Protein AF-A0A7X4BXD6-F1 (afdb_monomer)

Secondary structure (DSSP, 8-state):
-------------S-TTTHHHHHHHHHHHH----STT-PPBHHHHHHHHHHHHHTT-HHHHHHHHHT-B-SS--HHHHHHHHHHHHHHHHHHHTTS-EEEEE-STT-EEEEEE-SSSEEEEEEEESSS--TT-EEEGGG-TT-EE-PPPP-

Radius of gyration: 23.66 Å; Cα contacts (8 Å, |Δi|>4): 202; chains: 1; bounding box: 45×78×63 Å

Solvent-accessible surface area (backbone atoms only — not comparable to full-atom values): 8896 Å² total; per-residue (Å²): 137,83,88,84,82,87,75,88,80,76,80,84,65,85,62,87,66,47,58,71,50,52,50,52,51,47,33,70,74,68,68,59,89,81,68,81,84,71,54,35,50,51,68,58,17,52,53,49,22,52,54,31,44,77,72,68,36,49,68,61,19,50,50,40,45,36,50,24,48,56,89,84,50,53,72,68,54,28,51,51,49,44,53,54,51,50,51,49,49,43,72,75,42,40,93,49,75,34,31,41,38,66,73,64,89,41,18,37,35,35,27,34,72,78,54,99,53,35,28,30,26,70,41,41,25,66,54,96,62,53,61,75,44,73,45,54,54,89,77,47,78,80,61,37,79,55,76,55,74,89,128

pLDDT: mean 79.45, std 19.28, range [36.06, 96.88]

N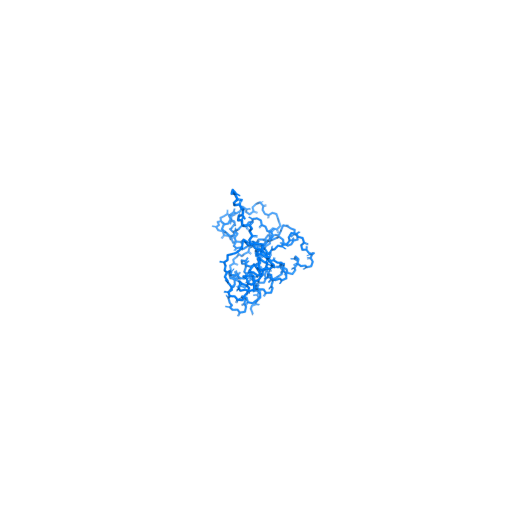earest PDB structures (foldseek):
  2dba-assembly1_A  TM=5.725E-01  e=6.182E-01  Homo sapiens
  2vkj-assembly1_A  TM=6.487E-01  e=4.082E+00  Thermotoga maritima
  5no5-assembly1_B  TM=4.281E-01  e=1.412E+00  Micromonospora

Sequence (151 aa):
MTTAMA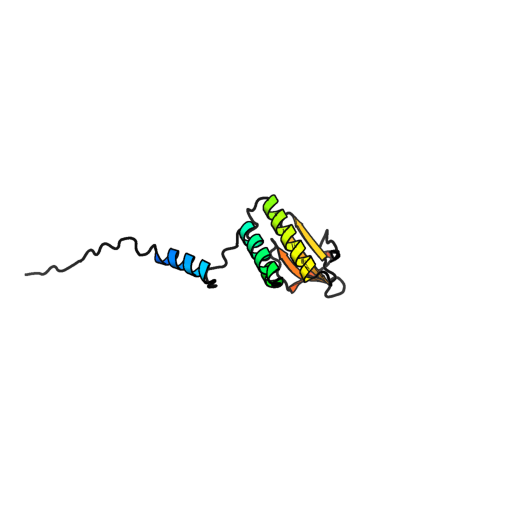TELIDEGPTAALEPLVDRVIAAIFGGRNAGTERLSVGNAVHEARRLRRYGKLDDALLTLADADAGYAALEQKRWLYNEWLDLVRRRYGRRQIHVYTQGDGRAAALEQVGRGDLEVVAAIGMKWRPGKVVSRRSLRGLRGLRARPV

Structure (mmCIF, N/CA/C/O backbone):
data_AF-A0A7X4BXD6-F1
#
_entry.id   AF-A0A7X4BXD6-F1
#
loop_
_atom_site.group_PDB
_atom_site.id
_atom_site.type_symbol
_atom_site.label_atom_id
_atom_site.label_alt_id
_atom_site.label_comp_id
_atom_site.label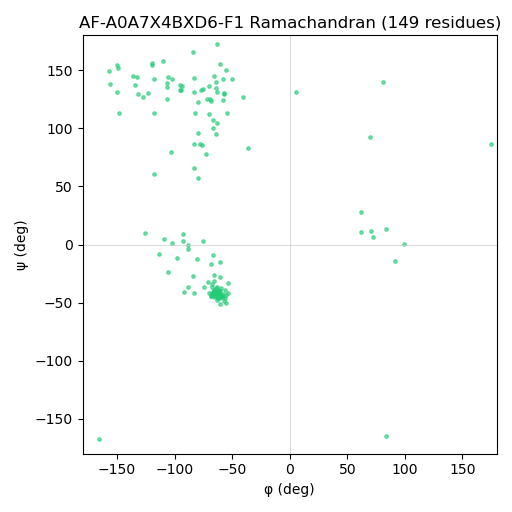_asym_id
_atom_site.label_entity_id
_atom_site.label_seq_id
_atom_site.pdbx_PDB_ins_code
_atom_site.Cartn_x
_atom_site.Cartn_y
_atom_site.Cartn_z
_atom_site.occupancy
_atom_site.B_iso_or_equiv
_atom_site.auth_seq_id
_atom_site.auth_comp_id
_atom_site.auth_asym_id
_atom_site.auth_atom_id
_atom_site.pdbx_PDB_model_num
ATOM 1 N N . MET A 1 1 ? 28.859 -63.068 -42.168 1.00 36.06 1 MET A N 1
ATOM 2 C CA . MET A 1 1 ? 29.235 -62.586 -40.826 1.00 36.06 1 MET A CA 1
ATOM 3 C C . MET A 1 1 ? 28.912 -61.102 -40.749 1.00 36.06 1 MET A C 1
ATOM 5 O O . MET A 1 1 ? 29.417 -60.352 -41.567 1.00 36.06 1 MET A O 1
ATOM 9 N N . THR A 1 2 ? 28.029 -60.769 -39.802 1.00 38.09 2 THR A N 1
ATOM 10 C CA . THR A 1 2 ? 27.920 -59.506 -39.042 1.00 38.09 2 THR A CA 1
ATOM 11 C C . THR A 1 2 ? 27.473 -58.209 -39.739 1.00 38.09 2 THR A C 1
ATOM 13 O O . THR A 1 2 ? 28.266 -57.434 -40.255 1.00 38.09 2 THR A O 1
ATOM 16 N N . THR A 1 3 ? 26.157 -57.989 -39.667 1.00 45.75 3 THR A N 1
ATOM 17 C CA . THR A 1 3 ? 25.426 -56.800 -39.182 1.00 45.75 3 THR A CA 1
ATOM 18 C C . THR A 1 3 ? 26.223 -55.545 -38.792 1.00 45.75 3 THR A C 1
ATOM 20 O O . THR A 1 3 ? 27.054 -55.603 -37.890 1.00 45.75 3 THR A O 1
ATOM 23 N N . ALA A 1 4 ? 25.786 -54.389 -39.306 1.00 43.38 4 ALA A N 1
ATOM 24 C CA . ALA A 1 4 ? 25.603 -53.173 -38.507 1.00 43.38 4 ALA A CA 1
ATOM 25 C C . ALA A 1 4 ? 24.433 -52.346 -39.078 1.00 43.38 4 ALA A C 1
ATOM 27 O O . ALA A 1 4 ? 24.479 -51.871 -40.211 1.00 43.38 4 ALA A O 1
ATOM 28 N N . MET A 1 5 ? 23.365 -52.250 -38.284 1.00 44.88 5 MET A N 1
ATOM 29 C CA . MET A 1 5 ? 22.261 -51.303 -38.431 1.00 44.88 5 MET A CA 1
ATOM 30 C C . MET A 1 5 ? 22.608 -49.957 -37.783 1.00 44.88 5 MET A C 1
ATOM 32 O O . MET A 1 5 ? 23.450 -49.912 -36.888 1.00 44.88 5 MET A O 1
ATOM 36 N N . ALA A 1 6 ? 21.785 -48.963 -38.137 1.00 39.41 6 ALA A N 1
ATOM 37 C CA . ALA A 1 6 ? 21.484 -47.734 -37.400 1.00 39.41 6 ALA A CA 1
ATOM 38 C C . ALA A 1 6 ? 22.547 -46.622 -37.552 1.00 39.41 6 ALA A C 1
ATOM 40 O O . ALA A 1 6 ? 23.738 -46.882 -37.640 1.00 39.41 6 ALA A O 1
ATOM 41 N N . THR A 1 7 ? 22.187 -45.348 -37.678 1.00 39.97 7 THR A N 1
ATOM 42 C CA . THR A 1 7 ? 21.031 -44.666 -37.091 1.00 39.97 7 THR A CA 1
ATOM 43 C C . THR A 1 7 ? 20.689 -43.448 -37.947 1.00 39.97 7 THR A C 1
ATOM 45 O O . THR A 1 7 ? 21.584 -42.725 -38.383 1.00 39.97 7 THR A O 1
ATOM 48 N N . GLU A 1 8 ? 19.397 -43.226 -38.172 1.00 42.47 8 GLU A N 1
ATOM 49 C CA . GLU A 1 8 ? 18.847 -41.968 -38.673 1.00 42.47 8 GLU A CA 1
ATOM 50 C C . GLU A 1 8 ? 19.294 -40.812 -37.765 1.00 42.47 8 GLU A C 1
ATOM 52 O O . GLU A 1 8 ? 18.893 -40.727 -36.606 1.00 42.47 8 GLU A O 1
ATOM 57 N N . LEU A 1 9 ? 20.123 -39.906 -38.281 1.00 42.50 9 LEU A N 1
ATOM 58 C CA . LEU A 1 9 ? 20.262 -38.569 -37.710 1.00 42.50 9 LEU A CA 1
ATOM 59 C C . LEU A 1 9 ? 19.127 -37.725 -38.285 1.00 42.50 9 LEU A C 1
ATOM 61 O O . LEU A 1 9 ? 19.273 -37.087 -39.325 1.00 42.50 9 LEU A O 1
ATOM 65 N N . ILE A 1 10 ? 17.971 -37.782 -37.625 1.00 48.91 10 ILE A N 1
ATOM 66 C CA . ILE A 1 10 ? 16.960 -36.743 -37.778 1.00 48.91 10 ILE A CA 1
ATOM 67 C C . ILE A 1 10 ? 17.538 -35.502 -37.099 1.00 48.91 10 ILE A C 1
ATOM 69 O O . ILE A 1 10 ? 17.775 -35.477 -35.894 1.00 48.91 10 ILE A O 1
ATOM 73 N N . ASP A 1 11 ? 17.836 -34.512 -37.928 1.00 42.47 11 ASP A N 1
ATOM 74 C CA . ASP A 1 11 ? 18.265 -33.172 -37.561 1.00 42.47 11 ASP A CA 1
ATOM 75 C C . ASP A 1 11 ? 17.125 -32.478 -36.791 1.00 42.47 11 ASP A C 1
ATOM 77 O O . ASP A 1 11 ? 16.177 -31.953 -37.381 1.00 42.47 11 ASP A O 1
ATOM 81 N N . GLU A 1 12 ? 17.162 -32.536 -35.457 1.00 48.28 12 GLU A N 1
ATOM 82 C CA . GLU A 1 12 ? 16.267 -31.767 -34.586 1.00 48.28 12 GLU A CA 1
ATOM 83 C C . GLU A 1 12 ? 16.676 -30.282 -34.606 1.00 48.28 12 GLU A C 1
ATOM 85 O O . GLU A 1 12 ? 17.326 -29.754 -33.702 1.00 48.28 12 GLU A O 1
ATOM 90 N N . GLY A 1 13 ? 16.283 -29.597 -35.684 1.00 45.47 13 GLY A N 1
ATOM 91 C CA . GLY A 1 13 ? 16.264 -28.138 -35.785 1.00 45.47 13 GLY A CA 1
ATOM 92 C C . GLY A 1 13 ? 15.284 -27.489 -34.787 1.00 45.47 13 GLY A C 1
ATOM 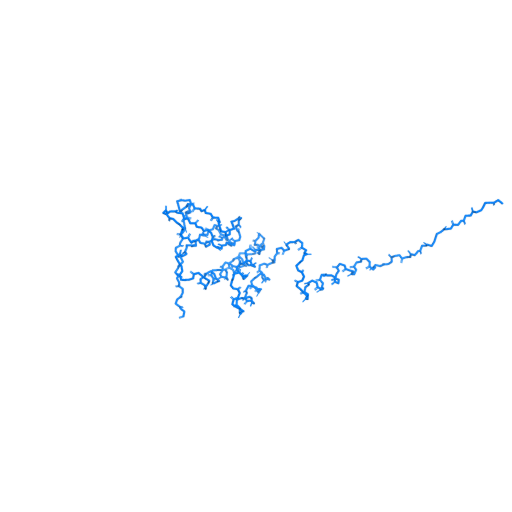93 O O . GLY A 1 13 ? 14.511 -28.175 -34.122 1.00 45.47 13 GLY A O 1
ATOM 94 N N . PRO A 1 14 ? 15.270 -26.147 -34.660 1.00 44.34 14 PRO A N 1
ATOM 95 C CA . PRO A 1 14 ? 14.911 -25.406 -33.445 1.00 44.34 14 PRO A CA 1
ATOM 96 C C . PRO A 1 14 ? 13.394 -25.285 -33.212 1.00 44.34 14 PRO A C 1
ATOM 98 O O . PRO A 1 14 ? 12.852 -24.188 -33.096 1.00 44.34 14 PRO A O 1
ATOM 101 N N . THR A 1 15 ? 12.674 -26.401 -33.140 1.00 49.03 15 THR A N 1
ATOM 102 C CA . THR A 1 15 ? 11.234 -26.419 -32.837 1.00 49.03 15 THR A CA 1
ATOM 103 C C . THR A 1 15 ? 10.971 -26.369 -31.328 1.00 49.03 15 THR A C 1
ATOM 105 O O . THR A 1 15 ? 9.998 -25.754 -30.898 1.00 49.03 15 THR A O 1
ATOM 108 N N . ALA A 1 16 ? 11.907 -26.863 -30.508 1.00 48.47 16 ALA A N 1
ATOM 109 C CA . ALA A 1 16 ? 11.817 -26.850 -29.042 1.00 48.47 16 ALA A CA 1
ATOM 110 C C . ALA A 1 16 ? 11.877 -25.442 -28.399 1.00 48.47 16 ALA A C 1
ATOM 112 O O . ALA A 1 16 ? 11.634 -25.288 -27.204 1.00 48.47 16 ALA A O 1
ATOM 113 N N . ALA A 1 17 ? 12.192 -24.393 -29.170 1.00 57.94 17 ALA A N 1
ATOM 114 C CA . ALA A 1 17 ? 12.276 -23.013 -28.679 1.00 57.94 17 ALA A CA 1
ATOM 115 C C . ALA A 1 17 ? 11.014 -22.170 -28.952 1.00 57.94 17 ALA A C 1
ATOM 117 O O . ALA A 1 17 ? 10.882 -21.073 -28.404 1.00 57.94 17 ALA A O 1
ATOM 118 N N . LEU A 1 18 ? 10.089 -22.661 -29.786 1.00 58.50 18 LEU A N 1
ATOM 119 C CA . LEU A 1 18 ? 8.881 -21.925 -30.175 1.00 58.50 18 LEU A CA 1
ATOM 120 C C . LEU A 1 18 ? 7.713 -22.163 -29.220 1.00 58.50 18 LEU A C 1
ATOM 122 O O . LEU A 1 18 ? 7.003 -21.211 -28.900 1.00 58.50 18 LEU A O 1
ATOM 126 N N . GLU A 1 19 ? 7.557 -23.381 -28.701 1.00 58.94 19 GLU A N 1
ATOM 127 C CA . GLU A 1 19 ? 6.491 -23.716 -27.745 1.00 58.94 19 GLU A CA 1
ATOM 128 C C . GLU A 1 19 ? 6.500 -22.814 -26.495 1.00 58.94 19 GLU A C 1
ATOM 130 O O . GLU A 1 19 ? 5.469 -22.204 -26.208 1.00 58.94 19 GLU A O 1
ATOM 135 N N . PRO A 1 20 ? 7.646 -22.539 -25.832 1.00 62.78 20 PRO A N 1
ATOM 136 C CA . PRO A 1 20 ? 7.674 -21.663 -24.655 1.00 62.78 20 PRO A CA 1
ATOM 137 C C . PRO A 1 20 ? 7.367 -20.191 -24.969 1.00 62.78 20 PRO A C 1
ATOM 139 O O . PRO A 1 20 ? 7.152 -19.377 -24.065 1.00 62.78 20 PRO A O 1
ATOM 142 N N . LEU A 1 21 ? 7.457 -19.798 -26.240 1.00 65.94 21 LEU A N 1
ATOM 143 C CA . LEU A 1 21 ? 7.214 -18.434 -26.704 1.00 65.94 21 LEU A CA 1
ATOM 144 C C . LEU A 1 21 ? 5.746 -18.271 -27.110 1.00 65.94 21 LEU A C 1
ATOM 146 O O . LEU A 1 21 ? 5.115 -17.285 -26.733 1.00 65.94 21 LEU A O 1
ATOM 150 N N . VAL A 1 22 ? 5.184 -19.281 -27.776 1.00 66.94 22 VAL A N 1
ATOM 151 C CA . VAL A 1 22 ? 3.753 -19.393 -28.076 1.00 66.94 22 VAL A CA 1
ATOM 152 C C . VAL A 1 22 ? 2.944 -19.486 -26.783 1.00 66.94 22 VAL A C 1
ATOM 154 O O . VAL A 1 22 ? 1.988 -18.731 -26.630 1.00 66.94 22 VAL A O 1
ATOM 157 N N . ASP A 1 23 ? 3.387 -20.272 -25.802 1.00 60.50 23 ASP A N 1
ATOM 158 C CA . ASP A 1 23 ? 2.738 -20.359 -24.490 1.00 60.50 23 ASP A CA 1
ATOM 159 C C . ASP A 1 23 ? 2.772 -19.029 -23.731 1.00 60.50 23 ASP A C 1
ATOM 161 O O . ASP A 1 23 ? 1.786 -18.647 -23.102 1.00 60.50 23 ASP A O 1
ATOM 165 N N . ARG A 1 24 ? 3.864 -18.258 -23.842 1.00 58.16 24 ARG A N 1
ATOM 166 C CA . ARG A 1 24 ? 3.947 -16.901 -23.272 1.00 58.16 24 ARG A CA 1
ATOM 167 C C . ARG A 1 24 ? 2.978 -15.930 -23.939 1.00 58.16 24 ARG A C 1
ATOM 169 O O . ARG A 1 24 ? 2.356 -15.122 -23.251 1.00 58.16 24 ARG A O 1
ATOM 176 N N . VAL A 1 25 ? 2.825 -16.011 -25.258 1.00 67.44 25 VAL A N 1
ATOM 177 C CA . VAL A 1 25 ? 1.876 -15.179 -26.011 1.00 67.44 25 VAL A CA 1
ATOM 178 C C . VAL A 1 25 ? 0.432 -15.587 -25.699 1.00 67.44 25 VAL A C 1
ATOM 180 O O . VAL A 1 25 ? -0.404 -14.723 -25.448 1.00 67.44 25 VAL A O 1
ATOM 183 N N . ILE A 1 26 ? 0.140 -16.886 -25.618 1.00 60.03 26 ILE A N 1
ATOM 184 C CA . ILE A 1 26 ? -1.180 -17.418 -25.255 1.00 60.03 26 ILE A CA 1
ATOM 185 C C . ILE A 1 26 ? -1.528 -17.057 -23.806 1.00 60.03 26 ILE A C 1
ATOM 187 O O . ILE A 1 26 ? -2.630 -16.578 -23.554 1.00 60.03 26 ILE A O 1
ATOM 191 N N . ALA A 1 27 ? -0.599 -17.175 -22.856 1.00 55.38 27 ALA A N 1
ATOM 192 C CA . ALA A 1 27 ? -0.814 -16.744 -21.474 1.00 55.38 27 ALA A CA 1
ATOM 193 C C . ALA A 1 27 ? -1.067 -15.228 -21.372 1.00 55.38 27 ALA A C 1
ATOM 195 O O . ALA A 1 27 ? -1.947 -14.801 -20.619 1.00 55.38 27 ALA A O 1
ATOM 196 N N . ALA A 1 28 ? -0.357 -14.420 -22.169 1.00 60.06 28 ALA A N 1
ATOM 197 C CA . ALA A 1 28 ? -0.555 -12.973 -22.242 1.00 60.06 28 ALA A CA 1
ATOM 198 C C . ALA A 1 28 ? -1.910 -12.577 -22.860 1.00 60.06 28 ALA A C 1
ATOM 200 O O . ALA A 1 28 ? -2.506 -11.587 -22.435 1.00 60.06 28 ALA A O 1
ATOM 201 N N . ILE A 1 29 ? -2.416 -13.346 -23.832 1.00 59.41 29 ILE A N 1
ATOM 202 C CA . ILE A 1 29 ? -3.696 -13.083 -24.512 1.00 59.41 29 ILE A CA 1
ATOM 203 C C . ILE A 1 29 ? -4.890 -13.617 -23.705 1.00 59.41 29 ILE A C 1
ATOM 205 O O . ILE A 1 29 ? -5.910 -12.938 -23.593 1.00 59.41 29 ILE A O 1
ATOM 209 N N . PHE A 1 30 ? -4.772 -14.811 -23.121 1.00 59.53 30 PHE A N 1
ATOM 210 C CA . PHE A 1 30 ? -5.885 -15.531 -22.491 1.00 59.53 30 PHE A CA 1
ATOM 211 C C . PHE A 1 30 ? -5.899 -15.459 -20.957 1.00 59.53 30 PHE A C 1
ATOM 213 O O . PHE A 1 30 ? -6.792 -16.024 -20.328 1.00 59.53 30 PHE A O 1
ATOM 220 N N . GLY A 1 31 ? -4.956 -14.747 -20.327 1.00 50.03 31 GLY A N 1
ATOM 221 C CA . GLY A 1 31 ? -4.974 -14.506 -18.879 1.00 50.03 31 GLY A CA 1
ATOM 222 C C . GLY A 1 31 ? -4.887 -15.784 -18.038 1.00 50.03 31 GLY A C 1
ATOM 223 O O . GLY A 1 31 ? -5.410 -15.831 -16.919 1.00 50.03 31 GLY A O 1
ATOM 224 N N . GLY A 1 32 ? -4.248 -16.824 -18.580 1.00 41.53 32 GLY A N 1
ATOM 225 C CA . GLY A 1 32 ? -4.003 -18.084 -17.893 1.00 41.53 32 GLY A CA 1
ATOM 226 C C . GLY A 1 32 ? -3.044 -17.866 -16.730 1.00 41.53 32 GLY A C 1
ATOM 227 O O . GLY A 1 32 ? -1.834 -17.759 -16.913 1.00 41.53 32 GLY A O 1
ATOM 228 N N . ARG A 1 33 ? -3.584 -17.781 -15.511 1.00 48.88 33 ARG A N 1
ATOM 229 C CA . ARG A 1 33 ? -2.788 -17.846 -14.283 1.00 48.88 33 ARG A CA 1
ATOM 230 C C . ARG A 1 33 ? -2.145 -19.228 -14.228 1.00 48.88 33 ARG A C 1
ATOM 232 O O . ARG A 1 33 ? -2.865 -20.182 -13.963 1.00 48.88 33 ARG A O 1
ATOM 239 N N . ASN A 1 34 ? -0.847 -19.320 -14.509 1.00 52.06 34 ASN A N 1
ATOM 240 C CA . ASN A 1 34 ? 0.125 -20.188 -13.829 1.00 52.06 34 ASN A CA 1
ATOM 241 C C . ASN A 1 34 ? 1.497 -20.101 -14.520 1.00 52.06 34 ASN A C 1
ATOM 243 O O . ASN A 1 34 ? 1.846 -20.923 -15.356 1.00 52.06 34 ASN A O 1
ATOM 247 N N . ALA A 1 35 ? 2.295 -19.116 -14.117 1.00 37.12 35 ALA A N 1
ATOM 248 C CA . ALA A 1 35 ? 3.753 -19.134 -14.200 1.00 37.12 35 ALA A CA 1
ATOM 249 C C . ALA A 1 35 ? 4.238 -18.279 -13.022 1.00 37.12 35 ALA A C 1
ATOM 251 O O . ALA A 1 35 ? 3.637 -17.236 -12.759 1.00 37.12 35 ALA A O 1
ATOM 252 N N . GLY A 1 36 ? 5.195 -18.782 -12.232 1.00 39.38 36 GLY A N 1
ATOM 253 C CA . GLY A 1 36 ? 5.551 -18.254 -10.907 1.00 39.38 36 GLY A CA 1
ATOM 254 C C . GLY A 1 36 ? 5.566 -16.731 -10.867 1.00 39.38 36 GLY A C 1
ATOM 255 O O . GLY A 1 36 ? 6.197 -16.136 -11.722 1.00 39.38 36 GLY A O 1
ATOM 256 N N . THR A 1 37 ? 4.833 -16.140 -9.915 1.00 48.56 37 THR A N 1
ATOM 257 C CA . THR A 1 37 ? 4.475 -14.716 -9.808 1.00 48.56 37 THR A CA 1
ATOM 258 C C . THR A 1 37 ? 5.592 -13.779 -10.274 1.00 48.56 37 THR A C 1
ATOM 260 O O . THR A 1 37 ? 6.379 -13.283 -9.464 1.00 48.56 37 THR A O 1
ATOM 263 N N . GLU A 1 38 ? 5.677 -13.544 -11.585 1.00 56.97 38 GLU A N 1
ATOM 264 C CA . GLU A 1 38 ? 6.617 -12.596 -12.154 1.00 56.97 38 GLU A CA 1
ATOM 265 C C . GLU A 1 38 ? 6.147 -11.241 -11.657 1.00 56.97 38 GLU A C 1
ATOM 267 O O . GLU A 1 38 ? 5.074 -10.752 -12.020 1.00 56.97 38 GLU A O 1
ATOM 272 N N . ARG A 1 39 ? 6.900 -10.678 -10.711 1.00 67.00 39 ARG A N 1
ATOM 273 C CA . ARG A 1 39 ? 6.558 -9.381 -10.146 1.00 67.00 39 ARG A CA 1
ATOM 274 C C . ARG A 1 39 ? 6.497 -8.384 -11.290 1.00 67.00 39 ARG A C 1
ATOM 276 O O . ARG A 1 39 ? 7.454 -8.229 -12.047 1.00 67.00 39 ARG A O 1
ATOM 283 N N . LEU A 1 40 ? 5.362 -7.707 -11.410 1.00 77.62 40 LEU A N 1
ATOM 284 C CA . LEU A 1 40 ? 5.171 -6.722 -12.460 1.00 77.62 40 LEU A CA 1
ATOM 285 C C . LEU A 1 40 ? 6.163 -5.576 -12.261 1.00 77.62 40 LEU A C 1
ATOM 287 O O . LEU A 1 40 ? 6.377 -5.106 -11.139 1.00 77.62 40 LEU A O 1
ATOM 291 N N . SER A 1 41 ? 6.725 -5.077 -13.362 1.00 88.19 41 SER A N 1
ATOM 292 C CA . SER A 1 41 ? 7.415 -3.790 -13.335 1.00 88.19 41 SER A CA 1
ATOM 293 C C . SER A 1 41 ? 6.461 -2.714 -12.801 1.00 88.19 41 SER A C 1
ATOM 295 O O . SER A 1 41 ? 5.245 -2.784 -13.005 1.00 88.19 41 SER A O 1
ATOM 297 N N . VAL A 1 42 ? 6.998 -1.688 -12.135 1.00 89.56 42 VAL A N 1
ATOM 298 C CA . VAL A 1 42 ? 6.174 -0.620 -11.544 1.00 89.56 42 VAL A CA 1
ATOM 299 C C . VAL A 1 42 ? 5.230 0.019 -12.570 1.00 89.56 42 VAL A C 1
ATOM 301 O O . VAL A 1 42 ? 4.061 0.248 -12.269 1.00 89.56 42 VAL A O 1
ATOM 304 N N . GLY A 1 43 ? 5.711 0.272 -13.792 1.00 90.06 43 GLY A N 1
ATOM 305 C CA . GLY A 1 43 ? 4.893 0.858 -14.857 1.00 90.06 43 GLY A CA 1
ATOM 306 C C . GLY A 1 43 ? 3.711 -0.030 -15.255 1.00 90.06 43 GLY A C 1
ATOM 307 O O . GLY A 1 43 ? 2.583 0.460 -15.340 1.00 90.06 43 GLY A O 1
ATOM 308 N N . ASN A 1 44 ? 3.948 -1.335 -15.423 1.00 90.81 44 ASN A N 1
ATOM 309 C CA . ASN A 1 44 ? 2.900 -2.297 -15.775 1.00 90.81 44 ASN A CA 1
ATOM 310 C C . ASN A 1 44 ? 1.881 -2.445 -14.644 1.00 90.81 44 ASN A C 1
ATOM 312 O O . ASN A 1 44 ? 0.678 -2.409 -14.897 1.00 90.81 44 ASN A O 1
ATOM 316 N N . ALA A 1 45 ? 2.350 -2.526 -13.395 1.00 93.44 45 ALA A N 1
ATOM 317 C CA . ALA A 1 45 ? 1.478 -2.598 -12.228 1.00 93.44 45 ALA A CA 1
ATOM 318 C C . ALA A 1 45 ? 0.560 -1.370 -12.132 1.00 93.44 45 ALA A C 1
ATOM 320 O O . ALA A 1 45 ? -0.643 -1.507 -11.922 1.00 93.44 45 ALA A O 1
ATOM 321 N N . VAL A 1 46 ? 1.099 -0.164 -12.346 1.00 94.50 46 VAL A N 1
ATOM 322 C CA . VAL A 1 46 ? 0.300 1.068 -12.317 1.00 94.50 46 VAL A CA 1
ATOM 323 C C . VAL A 1 46 ? -0.694 1.132 -13.478 1.00 94.50 46 VAL A C 1
ATOM 325 O O . VAL A 1 46 ? -1.845 1.526 -13.273 1.00 94.50 46 VAL A O 1
ATOM 328 N N . HIS A 1 47 ? -0.293 0.739 -14.689 1.00 94.88 47 HIS A N 1
ATOM 329 C CA . HIS A 1 47 ? -1.209 0.693 -15.828 1.00 94.88 47 HIS A CA 1
ATOM 330 C C . HIS A 1 47 ? -2.379 -0.268 -15.572 1.00 94.88 47 HIS A C 1
ATOM 332 O O . HIS A 1 47 ? -3.543 0.096 -15.767 1.00 94.88 47 HIS A O 1
ATOM 338 N N . GLU A 1 48 ? -2.082 -1.463 -15.067 1.00 94.44 48 GLU A N 1
ATOM 339 C CA . GLU A 1 48 ? -3.087 -2.476 -14.770 1.00 94.44 48 GLU A CA 1
ATOM 340 C C . GLU A 1 48 ? -4.007 -2.055 -13.618 1.00 94.44 48 GLU A C 1
ATOM 342 O O . GLU A 1 48 ? -5.230 -2.136 -13.735 1.00 94.44 48 GLU A O 1
ATOM 347 N N . ALA A 1 49 ? -3.458 -1.474 -12.549 1.00 94.88 49 ALA A N 1
ATOM 348 C CA . ALA A 1 49 ? -4.258 -0.945 -11.449 1.00 94.88 49 ALA A CA 1
ATOM 349 C C . ALA A 1 49 ? -5.225 0.157 -11.918 1.00 94.88 49 ALA A C 1
ATOM 351 O O . ALA A 1 49 ? -6.383 0.201 -11.495 1.00 94.88 49 ALA A O 1
ATOM 352 N N . ARG A 1 50 ? -4.805 1.016 -12.858 1.00 95.88 50 ARG A N 1
ATOM 353 C CA . ARG A 1 50 ? -5.689 2.014 -13.487 1.00 95.88 50 ARG A CA 1
ATOM 354 C C . ARG A 1 50 ? -6.781 1.368 -14.329 1.00 95.88 50 ARG A C 1
ATOM 356 O O . ARG A 1 50 ? -7.915 1.855 -14.321 1.00 95.88 50 ARG A O 1
ATOM 363 N N . ARG A 1 51 ? -6.465 0.294 -15.058 1.00 96.88 51 ARG A N 1
ATOM 364 C CA . ARG A 1 51 ? -7.451 -0.491 -15.810 1.00 96.88 51 ARG A CA 1
ATOM 365 C C . ARG A 1 51 ? -8.498 -1.079 -14.863 1.00 96.88 51 ARG A C 1
ATOM 367 O O . ARG A 1 51 ? -9.680 -0.825 -15.066 1.00 96.88 51 ARG A O 1
ATOM 374 N N . LEU A 1 52 ? -8.075 -1.755 -13.798 1.00 95.00 52 LEU A N 1
ATOM 375 C CA . LEU A 1 52 ? -8.951 -2.340 -12.777 1.00 95.00 52 LEU A CA 1
ATOM 376 C C . LEU A 1 52 ? -9.803 -1.281 -12.063 1.00 95.00 52 LEU A C 1
ATOM 378 O O . LEU A 1 52 ? -11.008 -1.471 -11.888 1.00 95.00 52 LEU A O 1
ATOM 382 N N . ARG A 1 53 ? -9.221 -0.114 -11.756 1.00 95.12 53 ARG A N 1
ATOM 383 C CA . ARG A 1 53 ? -9.944 1.030 -11.181 1.00 95.12 53 ARG A CA 1
ATOM 384 C C . ARG A 1 53 ? -11.105 1.490 -12.060 1.00 95.12 53 ARG A C 1
ATOM 386 O O . ARG A 1 53 ? -12.172 1.775 -11.523 1.00 95.12 53 ARG A O 1
ATOM 393 N N . ARG A 1 54 ? -10.928 1.557 -13.387 1.00 94.81 54 ARG A N 1
ATOM 394 C CA . ARG A 1 54 ? -12.009 1.945 -14.321 1.00 94.81 54 ARG A CA 1
ATOM 395 C C . ARG A 1 54 ? -13.209 0.998 -14.256 1.00 94.81 54 ARG A C 1
ATOM 397 O O . ARG A 1 54 ? -14.327 1.441 -14.475 1.00 94.81 54 ARG A O 1
ATOM 404 N N . TYR A 1 55 ? -12.981 -0.264 -13.901 1.00 94.94 55 TYR A N 1
ATOM 405 C CA . TYR A 1 55 ? -14.025 -1.275 -13.725 1.00 94.94 55 TYR A CA 1
ATOM 406 C C . TYR A 1 55 ? -14.531 -1.395 -12.279 1.00 94.94 55 TYR A C 1
ATOM 408 O O . TYR A 1 55 ? -15.244 -2.340 -11.959 1.00 94.94 55 TYR A O 1
ATOM 416 N N . GLY A 1 56 ? -14.138 -0.484 -11.381 1.00 93.88 56 GLY A N 1
ATOM 417 C CA . GLY A 1 56 ? -14.530 -0.524 -9.969 1.00 93.88 56 GLY A CA 1
ATOM 418 C C . GLY A 1 56 ? -13.858 -1.632 -9.146 1.00 93.88 56 GLY A C 1
ATOM 419 O O . GLY A 1 56 ? -14.179 -1.792 -7.970 1.00 93.88 56 GLY A O 1
ATOM 420 N N . LYS A 1 57 ? -12.895 -2.367 -9.716 1.00 94.81 57 LYS A N 1
ATOM 421 C CA . LYS A 1 57 ? -12.183 -3.477 -9.060 1.00 94.81 57 LYS A CA 1
ATOM 422 C C . LYS A 1 57 ? -11.034 -2.963 -8.189 1.00 94.81 57 LYS A C 1
ATOM 424 O O . LYS A 1 57 ? -9.860 -3.152 -8.496 1.00 94.81 57 LYS A O 1
ATOM 429 N N . LEU A 1 58 ? -11.376 -2.233 -7.128 1.00 95.19 58 LEU A N 1
ATOM 430 C CA . LEU A 1 58 ? -10.392 -1.544 -6.285 1.00 95.19 58 LEU A CA 1
ATOM 431 C C . LEU A 1 58 ? -9.499 -2.504 -5.486 1.00 95.19 58 LEU A C 1
ATOM 433 O O . LEU A 1 58 ? -8.315 -2.218 -5.331 1.00 95.19 58 LEU A O 1
ATOM 437 N N . ASP A 1 59 ? -10.044 -3.623 -5.004 1.00 94.25 59 ASP A N 1
ATOM 438 C CA . ASP A 1 59 ? -9.279 -4.604 -4.221 1.00 94.25 59 ASP A CA 1
ATOM 439 C C . ASP A 1 59 ? -8.244 -5.319 -5.100 1.00 94.25 59 ASP A C 1
ATOM 441 O O . ASP A 1 59 ? -7.065 -5.364 -4.747 1.00 94.25 59 ASP A O 1
ATOM 445 N N . ASP A 1 60 ? -8.643 -5.741 -6.303 1.00 94.06 60 ASP A N 1
ATOM 446 C CA . ASP A 1 60 ? -7.723 -6.295 -7.302 1.00 94.06 60 ASP A CA 1
ATOM 447 C C . ASP A 1 60 ? -6.633 -5.280 -7.677 1.00 94.06 60 ASP A C 1
ATOM 449 O O . ASP A 1 60 ? -5.455 -5.622 -7.727 1.00 94.06 60 ASP A O 1
ATOM 453 N N . ALA A 1 61 ? -7.000 -4.007 -7.875 1.00 95.56 61 ALA A N 1
ATOM 454 C CA . ALA A 1 61 ? -6.043 -2.950 -8.196 1.00 95.56 61 ALA A CA 1
ATOM 455 C C . ALA A 1 61 ? -5.002 -2.745 -7.079 1.00 95.56 61 ALA A C 1
ATOM 457 O O . ALA A 1 61 ? -3.821 -2.547 -7.362 1.00 95.56 61 ALA A O 1
ATOM 458 N N . LEU A 1 62 ? -5.420 -2.806 -5.810 1.00 95.38 62 LEU A N 1
ATOM 459 C CA . LEU A 1 62 ? -4.511 -2.714 -4.665 1.00 95.38 62 LEU A CA 1
ATOM 460 C C . LEU A 1 62 ? -3.562 -3.915 -4.591 1.00 95.38 62 LEU A C 1
ATOM 462 O O . LEU A 1 62 ? -2.382 -3.719 -4.300 1.00 95.38 62 LEU A O 1
ATOM 466 N N . LEU A 1 63 ? -4.048 -5.126 -4.883 1.00 93.88 63 LEU A N 1
ATOM 467 C CA . LEU A 1 63 ? -3.216 -6.332 -4.951 1.00 93.88 63 LEU A CA 1
ATOM 468 C C . LEU A 1 63 ? -2.174 -6.228 -6.071 1.00 93.88 63 LEU A C 1
ATOM 470 O O . LEU A 1 63 ? -0.993 -6.457 -5.822 1.00 93.88 63 LEU A O 1
ATOM 474 N N . THR A 1 64 ? -2.574 -5.774 -7.262 1.00 94.25 64 THR A N 1
ATOM 475 C CA . THR A 1 64 ? -1.650 -5.544 -8.384 1.00 94.25 64 THR A CA 1
ATOM 476 C C . THR A 1 64 ? -0.506 -4.602 -8.007 1.00 94.25 64 THR A C 1
ATOM 478 O O . THR A 1 64 ? 0.647 -4.869 -8.339 1.00 94.25 64 THR A O 1
ATOM 481 N N . LEU A 1 65 ? -0.792 -3.504 -7.297 1.00 94.38 65 LEU A N 1
ATOM 482 C CA . LEU A 1 65 ? 0.259 -2.583 -6.848 1.00 94.38 65 LEU A CA 1
ATOM 483 C C . LEU A 1 65 ? 1.131 -3.170 -5.731 1.00 94.38 65 LEU A C 1
ATOM 485 O O . LEU A 1 65 ? 2.313 -2.838 -5.652 1.00 94.38 65 LEU A O 1
ATOM 489 N N . ALA A 1 66 ? 0.568 -4.013 -4.863 1.00 92.88 66 ALA A N 1
ATOM 490 C CA . ALA A 1 66 ? 1.308 -4.667 -3.785 1.00 92.88 66 ALA A CA 1
ATOM 491 C C . ALA A 1 66 ? 2.358 -5.658 -4.313 1.00 92.88 66 ALA A C 1
ATOM 493 O O . ALA A 1 66 ? 3.416 -5.804 -3.699 1.00 92.88 66 ALA A O 1
ATOM 494 N N . ASP A 1 67 ? 2.084 -6.291 -5.456 1.00 91.56 67 ASP A N 1
ATOM 495 C CA . ASP A 1 67 ? 2.972 -7.269 -6.094 1.00 91.56 67 ASP A CA 1
ATOM 496 C C . ASP A 1 67 ? 3.998 -6.642 -7.059 1.00 91.56 67 ASP A C 1
ATOM 498 O O . ASP A 1 67 ? 4.831 -7.352 -7.629 1.00 91.56 67 ASP A O 1
ATOM 502 N N . ALA A 1 68 ? 3.986 -5.314 -7.221 1.00 90.38 68 ALA A N 1
ATOM 503 C CA . ALA A 1 68 ? 4.948 -4.600 -8.056 1.00 90.38 68 ALA A CA 1
ATOM 504 C C . ALA A 1 68 ? 6.389 -4.732 -7.524 1.00 90.38 68 ALA A C 1
ATOM 506 O O . ALA A 1 68 ? 6.651 -4.512 -6.335 1.00 90.38 68 ALA A O 1
ATOM 507 N N . ASP A 1 69 ? 7.356 -5.003 -8.408 1.00 85.56 69 ASP A N 1
ATOM 508 C CA . ASP A 1 69 ? 8.772 -4.981 -8.032 1.00 85.56 69 ASP A CA 1
ATOM 509 C C . ASP A 1 69 ? 9.316 -3.550 -7.996 1.00 85.56 69 ASP A C 1
ATOM 511 O O . ASP A 1 69 ? 9.738 -2.975 -9.001 1.00 85.56 69 ASP A O 1
ATOM 515 N N . ALA A 1 70 ? 9.318 -2.965 -6.802 1.00 84.31 70 ALA A N 1
ATOM 516 C CA . ALA A 1 70 ? 9.901 -1.653 -6.555 1.00 84.31 70 ALA A CA 1
ATOM 517 C C . ALA A 1 70 ? 11.369 -1.712 -6.086 1.00 84.31 70 ALA A C 1
ATOM 519 O O . ALA A 1 70 ? 11.930 -0.661 -5.772 1.00 84.31 70 ALA A O 1
ATOM 520 N N . GLY A 1 71 ? 12.005 -2.889 -5.999 1.00 83.81 71 GLY A N 1
ATOM 521 C CA . GLY A 1 71 ? 13.344 -3.045 -5.412 1.00 83.81 71 GLY A CA 1
ATOM 522 C C . GLY A 1 71 ? 14.397 -2.170 -6.095 1.00 83.81 71 GLY A C 1
ATOM 523 O O . GLY A 1 71 ? 15.089 -1.392 -5.433 1.00 83.81 71 GLY A O 1
ATOM 524 N N . TYR A 1 72 ? 14.415 -2.219 -7.426 1.00 81.19 72 TYR A N 1
ATOM 525 C CA . TYR A 1 72 ? 15.378 -1.520 -8.285 1.00 81.19 72 TYR A CA 1
ATOM 526 C C . TYR A 1 72 ? 14.769 -0.347 -9.065 1.00 81.19 72 TYR A C 1
ATOM 528 O O . TYR A 1 72 ? 15.440 0.275 -9.882 1.00 81.19 72 TYR A O 1
ATOM 536 N N . ALA A 1 73 ? 13.499 -0.026 -8.811 1.00 87.50 73 ALA A N 1
ATOM 537 C CA . ALA A 1 73 ? 12.812 1.061 -9.493 1.00 87.50 73 ALA A CA 1
ATOM 538 C C . ALA A 1 73 ? 13.424 2.428 -9.144 1.00 87.50 73 ALA A C 1
ATOM 540 O O . ALA A 1 73 ? 13.820 2.681 -7.995 1.00 87.50 73 ALA A O 1
ATOM 541 N N . ALA A 1 74 ? 13.433 3.328 -10.128 1.00 90.88 74 ALA A N 1
ATOM 542 C CA . ALA A 1 74 ? 13.854 4.710 -9.938 1.00 90.88 74 ALA A CA 1
ATOM 543 C C . ALA A 1 74 ? 12.961 5.421 -8.905 1.00 90.88 74 ALA A C 1
ATOM 545 O O . ALA A 1 74 ? 11.794 5.065 -8.708 1.00 90.88 74 ALA A O 1
ATOM 546 N N . LEU A 1 75 ? 13.486 6.463 -8.255 1.00 92.06 75 LEU A N 1
ATOM 547 C CA . LEU A 1 75 ? 12.744 7.207 -7.230 1.00 92.06 75 LEU A CA 1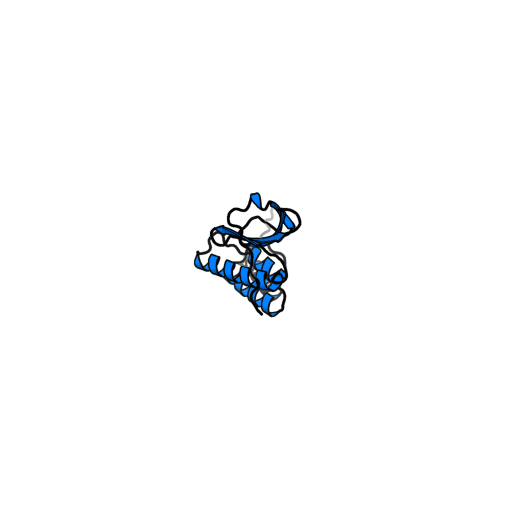
ATOM 548 C C . LEU A 1 75 ? 11.411 7.759 -7.761 1.00 92.06 75 LEU A C 1
ATOM 550 O O . LEU A 1 75 ? 10.394 7.698 -7.072 1.00 92.06 75 LEU A O 1
ATOM 554 N N . GLU A 1 76 ? 11.388 8.247 -9.000 1.00 91.88 76 GLU A N 1
ATOM 555 C CA . GLU A 1 76 ? 10.167 8.736 -9.645 1.00 91.88 76 GLU A CA 1
ATOM 556 C C . GLU A 1 76 ? 9.118 7.635 -9.824 1.00 91.88 76 GLU A C 1
ATOM 558 O O . GLU A 1 76 ? 7.943 7.852 -9.532 1.00 91.88 76 GLU A O 1
ATOM 563 N N . GLN A 1 77 ? 9.535 6.425 -10.201 1.00 92.44 77 GLN A N 1
ATOM 564 C CA . GLN A 1 77 ? 8.640 5.273 -10.324 1.00 92.44 77 GLN A CA 1
ATOM 565 C C . GLN A 1 77 ? 8.075 4.865 -8.959 1.00 92.44 77 GLN A C 1
ATOM 567 O O . GLN A 1 77 ? 6.876 4.625 -8.835 1.00 92.44 77 GLN A O 1
ATOM 572 N N . LYS A 1 78 ? 8.900 4.864 -7.904 1.00 92.88 78 LYS A N 1
ATOM 573 C CA . LYS A 1 78 ? 8.450 4.607 -6.522 1.00 92.88 78 LYS A CA 1
ATOM 574 C C . LYS A 1 78 ? 7.431 5.644 -6.049 1.00 92.88 78 LYS A C 1
ATOM 576 O O . LYS A 1 78 ? 6.433 5.286 -5.425 1.00 92.88 78 LYS A O 1
ATOM 581 N N . ARG A 1 79 ? 7.653 6.924 -6.368 1.00 93.62 79 ARG A N 1
ATOM 582 C CA . ARG A 1 79 ? 6.702 8.013 -6.085 1.00 93.62 79 ARG A CA 1
ATOM 583 C C . ARG A 1 79 ? 5.403 7.836 -6.864 1.00 93.62 79 ARG A C 1
ATOM 585 O O . ARG A 1 79 ? 4.328 8.023 -6.298 1.00 93.62 79 ARG A O 1
ATOM 592 N N . TRP A 1 80 ? 5.489 7.448 -8.133 1.00 93.88 80 TRP A N 1
ATOM 593 C CA . TRP A 1 80 ? 4.320 7.191 -8.966 1.00 93.88 80 TRP A CA 1
ATOM 594 C C . TRP A 1 80 ? 3.477 6.030 -8.422 1.00 93.88 80 TRP A C 1
ATOM 596 O O . TRP A 1 80 ? 2.272 6.201 -8.228 1.00 93.88 80 TRP A O 1
ATOM 606 N N . LEU A 1 81 ? 4.119 4.909 -8.074 1.00 95.00 81 LEU A N 1
ATOM 607 C CA . LEU A 1 81 ? 3.491 3.760 -7.417 1.00 95.00 81 LEU A CA 1
ATOM 608 C C . LEU A 1 81 ? 2.777 4.168 -6.126 1.00 95.00 81 LEU A C 1
ATOM 610 O O . LEU A 1 81 ? 1.604 3.854 -5.935 1.00 95.00 81 LEU A O 1
ATOM 614 N N . TYR A 1 82 ? 3.477 4.904 -5.260 1.00 95.31 82 TYR A N 1
ATOM 615 C CA . TYR A 1 82 ? 2.930 5.390 -3.997 1.00 95.31 82 TYR A CA 1
ATOM 616 C C . TYR A 1 82 ? 1.694 6.272 -4.201 1.00 95.31 82 TYR A C 1
ATOM 618 O O . TYR A 1 82 ? 0.695 6.097 -3.506 1.00 95.31 82 TYR A O 1
ATOM 626 N N . ASN A 1 83 ? 1.736 7.198 -5.160 1.00 95.06 83 ASN A N 1
ATOM 627 C CA . ASN A 1 83 ? 0.620 8.100 -5.431 1.00 95.06 83 ASN A CA 1
ATOM 628 C C . ASN A 1 83 ? -0.608 7.358 -5.970 1.00 95.06 83 ASN A C 1
ATOM 630 O O . ASN A 1 83 ? -1.725 7.650 -5.541 1.00 95.06 83 ASN A O 1
ATOM 634 N N . GLU A 1 84 ? -0.413 6.396 -6.877 1.00 96.31 84 GLU A N 1
ATOM 635 C CA . GLU A 1 84 ? -1.517 5.583 -7.395 1.00 96.31 84 GLU A CA 1
ATOM 636 C C . GLU A 1 84 ? -2.120 4.709 -6.288 1.00 96.31 84 GLU A C 1
ATOM 638 O O . GLU A 1 84 ? -3.337 4.687 -6.103 1.00 96.31 84 GLU A O 1
ATOM 643 N N . TRP A 1 85 ? -1.273 4.062 -5.485 1.00 96.69 85 TRP A N 1
ATOM 644 C CA . TRP A 1 85 ? -1.711 3.286 -4.328 1.00 96.69 85 TRP A CA 1
ATOM 645 C C . TRP A 1 85 ? -2.502 4.138 -3.332 1.00 96.69 85 TRP A C 1
ATOM 647 O O . TRP A 1 85 ? -3.578 3.737 -2.892 1.00 96.69 85 TRP A O 1
ATOM 657 N N . LEU A 1 86 ? -2.022 5.343 -3.017 1.00 95.38 86 LEU A N 1
ATOM 658 C CA . LEU A 1 86 ? -2.697 6.246 -2.091 1.00 95.38 86 LEU A CA 1
ATOM 659 C C . LEU A 1 86 ? -4.067 6.702 -2.619 1.00 95.38 86 LEU A C 1
ATOM 661 O O . LEU A 1 86 ? -5.006 6.832 -1.830 1.00 95.38 86 LEU A O 1
ATOM 665 N N . ASP A 1 87 ? -4.205 6.940 -3.928 1.00 95.50 87 ASP A N 1
ATOM 666 C CA . ASP A 1 87 ? -5.501 7.245 -4.552 1.00 95.50 87 ASP A CA 1
ATOM 667 C C . ASP A 1 87 ? -6.479 6.071 -4.407 1.00 95.50 87 ASP A C 1
ATOM 669 O O . ASP A 1 87 ? -7.617 6.266 -3.974 1.00 95.50 87 ASP A O 1
ATOM 673 N N . LEU A 1 88 ? -6.024 4.845 -4.680 1.00 96.12 88 LEU A N 1
ATOM 674 C CA . LEU A 1 88 ? -6.842 3.641 -4.521 1.00 96.12 88 LEU A CA 1
ATOM 675 C C . LEU A 1 88 ? -7.258 3.413 -3.066 1.00 96.12 88 LEU A C 1
ATOM 677 O O . LEU A 1 88 ? -8.436 3.170 -2.811 1.00 96.12 88 LEU A O 1
ATOM 681 N N . VAL A 1 89 ? -6.341 3.568 -2.105 1.00 95.69 89 VAL A N 1
ATOM 682 C CA . VAL A 1 89 ? -6.651 3.463 -0.669 1.00 95.69 89 VAL A CA 1
ATOM 683 C C . VAL A 1 89 ? -7.705 4.494 -0.267 1.00 95.69 89 VAL A C 1
ATOM 685 O O . VAL A 1 89 ? -8.673 4.151 0.411 1.00 95.69 89 VAL A O 1
ATOM 688 N N . ARG A 1 90 ? -7.569 5.751 -0.709 1.00 94.06 90 ARG A N 1
ATOM 689 C CA . ARG A 1 90 ? -8.556 6.806 -0.423 1.00 94.06 90 ARG A CA 1
ATOM 690 C C . ARG A 1 90 ? -9.927 6.485 -1.001 1.00 94.06 90 ARG A C 1
ATOM 692 O O . ARG A 1 90 ? -10.925 6.700 -0.324 1.00 94.06 90 ARG A O 1
ATOM 699 N N . ARG A 1 91 ? -9.996 5.965 -2.226 1.00 94.25 91 ARG A N 1
ATOM 700 C CA . ARG A 1 91 ? -11.268 5.577 -2.855 1.00 94.25 91 ARG A CA 1
ATOM 701 C C . ARG A 1 91 ? -11.900 4.379 -2.158 1.00 94.25 91 ARG A C 1
ATOM 703 O O . ARG A 1 91 ? -13.098 4.385 -1.896 1.00 94.25 91 ARG A O 1
ATOM 710 N N . ARG A 1 92 ? -11.093 3.368 -1.835 1.00 94.31 92 ARG A N 1
ATOM 711 C CA . ARG A 1 92 ? -11.562 2.104 -1.263 1.00 94.31 92 ARG A CA 1
ATOM 712 C C . ARG A 1 92 ? -11.975 2.221 0.202 1.00 94.31 92 ARG A C 1
ATOM 714 O O . ARG A 1 92 ? -12.926 1.562 0.627 1.00 94.31 92 ARG A O 1
ATOM 721 N N . TYR A 1 93 ? -11.261 3.042 0.964 1.00 92.69 93 TYR A N 1
ATOM 722 C CA . TYR A 1 93 ? -11.382 3.115 2.418 1.00 92.69 93 TYR A CA 1
ATOM 723 C C . TYR A 1 93 ? -11.664 4.528 2.942 1.00 92.69 93 TYR A C 1
ATOM 725 O O . TYR A 1 93 ? -11.641 4.736 4.148 1.00 92.69 93 TYR A O 1
ATOM 733 N N . GLY A 1 94 ? -11.967 5.509 2.086 1.00 84.12 94 GLY A N 1
ATOM 734 C CA . GLY A 1 94 ? -12.150 6.913 2.487 1.00 84.12 94 GLY A CA 1
ATOM 735 C C . GLY A 1 94 ? -13.281 7.176 3.488 1.00 84.12 94 GLY A C 1
ATOM 736 O O . GLY A 1 94 ? -13.313 8.239 4.095 1.00 84.12 94 GLY A O 1
ATOM 737 N N . ARG A 1 95 ? -14.188 6.212 3.688 1.00 87.25 95 ARG A N 1
ATOM 738 C CA . ARG A 1 95 ? -15.244 6.258 4.717 1.00 87.25 95 ARG A CA 1
ATOM 739 C C . ARG A 1 95 ? -14.808 5.690 6.074 1.00 87.25 95 ARG A C 1
ATOM 741 O O . ARG A 1 95 ? -15.594 5.707 7.012 1.00 87.25 95 ARG A O 1
ATOM 748 N N . ARG A 1 96 ? -13.591 5.151 6.171 1.00 88.19 96 ARG A N 1
ATOM 749 C CA . ARG A 1 96 ? -13.032 4.516 7.370 1.00 88.19 96 ARG A CA 1
ATOM 750 C C . ARG A 1 96 ? -11.923 5.378 7.962 1.00 88.19 96 ARG A C 1
ATOM 752 O O . ARG A 1 96 ? -11.298 6.179 7.264 1.00 88.19 96 ARG A O 1
ATOM 759 N N . GLN A 1 97 ? -11.638 5.185 9.246 1.00 88.00 97 GLN A N 1
ATOM 760 C CA . GLN A 1 97 ? -10.500 5.827 9.898 1.00 88.00 97 GLN A CA 1
ATOM 761 C C . GLN A 1 97 ? -9.206 5.095 9.528 1.00 88.00 97 GLN A C 1
ATOM 76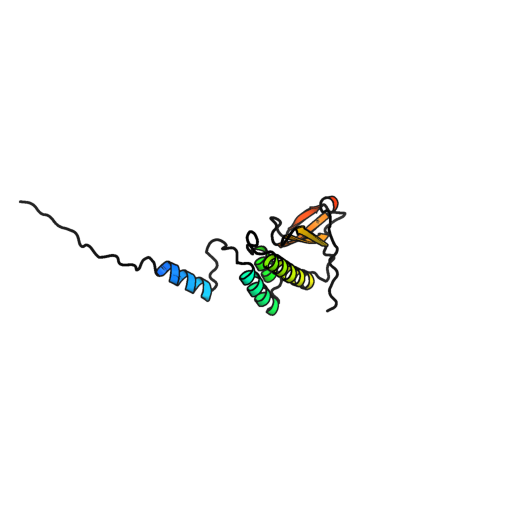3 O O . GLN A 1 97 ? -8.753 4.193 10.228 1.00 88.00 97 GLN A O 1
ATOM 768 N N . ILE A 1 98 ? -8.614 5.493 8.403 1.00 93.12 98 ILE A N 1
ATOM 769 C CA . ILE A 1 98 ? -7.360 4.919 7.918 1.00 93.12 98 ILE A CA 1
ATOM 770 C C . ILE A 1 98 ? -6.174 5.766 8.366 1.00 93.12 98 ILE A C 1
ATOM 772 O O . ILE A 1 98 ? -6.172 6.994 8.269 1.00 93.12 98 ILE A O 1
ATOM 776 N N . HIS A 1 99 ? -5.121 5.098 8.808 1.00 92.94 99 HIS A N 1
ATOM 777 C CA . HIS A 1 99 ? -3.806 5.669 9.018 1.00 92.94 99 HIS A CA 1
ATOM 778 C C . HIS A 1 99 ? -2.851 5.187 7.927 1.00 92.94 99 HIS A C 1
ATOM 780 O O . HIS A 1 99 ? -2.868 4.022 7.551 1.00 92.94 99 HIS A O 1
ATOM 786 N N . VAL A 1 100 ? -1.999 6.073 7.421 1.00 94.06 100 VAL A N 1
ATOM 787 C CA . VAL A 1 100 ? -0.927 5.721 6.489 1.00 94.06 100 VAL A CA 1
ATOM 788 C C . VAL A 1 100 ? 0.403 5.794 7.223 1.00 94.06 100 VAL A C 1
ATOM 790 O O . VAL A 1 100 ? 0.753 6.811 7.829 1.00 94.06 100 VAL A O 1
ATOM 793 N N . TYR A 1 101 ? 1.135 4.690 7.168 1.00 94.12 101 TYR A N 1
ATOM 794 C CA . TYR A 1 101 ? 2.510 4.573 7.621 1.00 94.12 101 TYR A CA 1
ATOM 795 C C . TYR A 1 101 ? 3.431 4.484 6.405 1.00 94.12 101 TYR A C 1
ATOM 797 O O . TYR A 1 101 ? 3.141 3.745 5.469 1.00 94.12 101 TYR A O 1
ATOM 805 N N . THR A 1 102 ? 4.541 5.217 6.424 1.00 92.25 102 THR A N 1
ATOM 806 C CA . THR A 1 102 ? 5.553 5.218 5.358 1.00 92.25 102 THR A CA 1
ATOM 807 C C . THR A 1 102 ? 6.914 4.851 5.934 1.00 92.25 102 THR A C 1
ATOM 809 O O . THR A 1 102 ? 7.346 5.466 6.909 1.00 92.25 102 THR A O 1
ATOM 812 N N . GLN A 1 103 ? 7.610 3.896 5.315 1.00 88.88 103 GLN A N 1
ATOM 813 C CA . GLN A 1 103 ? 8.935 3.427 5.733 1.00 88.88 103 GLN A CA 1
ATOM 814 C C . GLN A 1 103 ? 9.977 3.687 4.633 1.00 88.88 103 GLN A C 1
ATOM 816 O O . GLN A 1 103 ? 10.585 2.761 4.096 1.00 88.88 103 GLN A O 1
ATOM 821 N N . GLY A 1 104 ? 10.162 4.960 4.284 1.00 84.38 104 GLY A N 1
ATOM 822 C CA . GLY A 1 104 ? 11.027 5.380 3.178 1.00 84.38 104 GLY A CA 1
ATOM 823 C C . GLY A 1 104 ? 10.342 5.311 1.811 1.00 84.38 104 GLY A C 1
ATOM 824 O O . GLY A 1 104 ? 9.115 5.236 1.710 1.00 84.38 104 GLY A O 1
ATOM 825 N N . ASP A 1 105 ? 11.144 5.363 0.751 1.00 85.19 105 ASP A N 1
ATOM 826 C CA . ASP A 1 105 ? 10.645 5.545 -0.612 1.00 85.19 105 ASP A CA 1
ATOM 827 C C . ASP A 1 105 ? 9.939 4.300 -1.158 1.00 85.19 105 ASP A C 1
ATOM 829 O O . ASP A 1 105 ? 10.507 3.208 -1.216 1.00 85.19 105 ASP A O 1
ATOM 833 N N . GLY A 1 106 ? 8.691 4.475 -1.600 1.00 84.38 106 GLY A N 1
ATOM 834 C CA . GLY A 1 106 ? 7.888 3.403 -2.198 1.00 84.38 106 GLY A CA 1
ATOM 835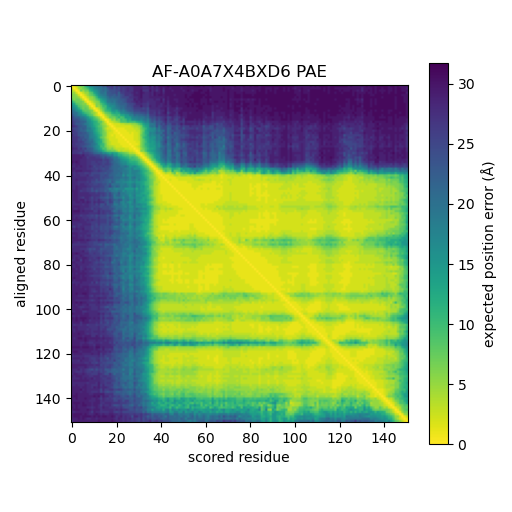 C C . GLY A 1 106 ? 7.430 2.325 -1.212 1.00 84.38 106 GLY A C 1
ATOM 836 O O . GLY A 1 106 ? 6.937 1.288 -1.648 1.00 84.38 106 GLY A O 1
ATOM 837 N N . ARG A 1 107 ? 7.584 2.548 0.102 1.00 92.06 107 ARG A N 1
ATOM 838 C CA . ARG A 1 107 ? 7.159 1.616 1.153 1.00 92.06 107 ARG A CA 1
ATOM 839 C C . ARG A 1 107 ? 6.097 2.253 2.027 1.00 92.06 107 ARG A C 1
ATOM 841 O O . ARG A 1 107 ? 6.381 3.201 2.762 1.00 92.06 107 ARG A O 1
ATOM 848 N N . ALA A 1 108 ? 4.884 1.724 1.969 1.00 94.81 108 ALA A N 1
ATOM 849 C CA . ALA A 1 108 ? 3.776 2.257 2.740 1.00 94.81 108 ALA A CA 1
ATOM 850 C C . ALA A 1 108 ? 2.760 1.182 3.118 1.00 94.81 108 ALA A C 1
ATOM 852 O O . ALA A 1 108 ? 2.611 0.178 2.424 1.00 94.81 108 ALA A O 1
ATOM 853 N N . ALA A 1 109 ? 2.040 1.428 4.208 1.00 96.31 109 ALA A N 1
ATOM 854 C CA . ALA A 1 109 ? 0.915 0.622 4.651 1.00 96.31 109 ALA A CA 1
ATOM 855 C C . ALA A 1 109 ? -0.257 1.519 5.054 1.00 96.31 109 ALA A C 1
ATOM 857 O O . ALA A 1 109 ? -0.075 2.543 5.715 1.00 96.31 109 ALA A O 1
ATOM 858 N N . ALA A 1 110 ? -1.457 1.118 4.652 1.00 95.81 110 ALA A N 1
ATOM 859 C CA . ALA A 1 110 ? -2.723 1.650 5.115 1.00 95.81 110 ALA A CA 1
ATOM 860 C C . ALA A 1 110 ? -3.230 0.752 6.244 1.00 95.81 110 ALA A C 1
ATOM 862 O O . ALA A 1 110 ? -3.200 -0.475 6.135 1.00 95.81 110 ALA A O 1
ATOM 863 N N . LEU A 1 111 ? -3.659 1.379 7.329 1.00 95.75 111 LEU A N 1
ATOM 864 C CA . LEU A 1 111 ? -3.903 0.751 8.616 1.00 95.75 111 LEU A CA 1
ATOM 865 C C . LEU A 1 111 ? -5.267 1.187 9.153 1.00 95.75 111 LEU A C 1
ATOM 867 O O . LEU A 1 111 ? -5.535 2.385 9.219 1.00 95.75 111 LEU A O 1
ATOM 871 N N . GLU A 1 112 ? -6.102 0.242 9.560 1.00 95.00 112 GLU A N 1
ATOM 872 C CA . GLU A 1 112 ? -7.401 0.480 10.195 1.00 95.00 112 GLU A CA 1
ATOM 873 C C . GLU A 1 112 ? -7.313 0.188 11.697 1.00 95.00 112 GLU A C 1
ATOM 875 O O . GLU A 1 112 ? -6.576 -0.697 12.129 1.00 95.00 112 GLU A O 1
ATOM 880 N N . GLN A 1 113 ? -8.023 0.957 12.522 1.00 91.94 113 GLN A N 1
ATOM 881 C CA . GLN A 1 113 ? -8.033 0.728 13.964 1.00 91.94 113 GLN A CA 1
ATOM 882 C C . GLN A 1 113 ? -8.979 -0.420 14.329 1.00 91.94 113 GLN A C 1
ATOM 884 O O . GLN A 1 113 ? -10.172 -0.338 14.065 1.00 91.94 113 GLN A O 1
ATOM 889 N N . VAL A 1 114 ? -8.449 -1.451 14.993 1.00 91.62 114 VAL A N 1
ATOM 890 C CA . VAL A 1 114 ? -9.208 -2.655 15.400 1.00 91.62 114 VAL A CA 1
ATOM 891 C C . VAL A 1 114 ? -9.369 -2.804 16.913 1.00 91.62 114 VAL A C 1
ATOM 893 O O . VAL A 1 114 ? -10.121 -3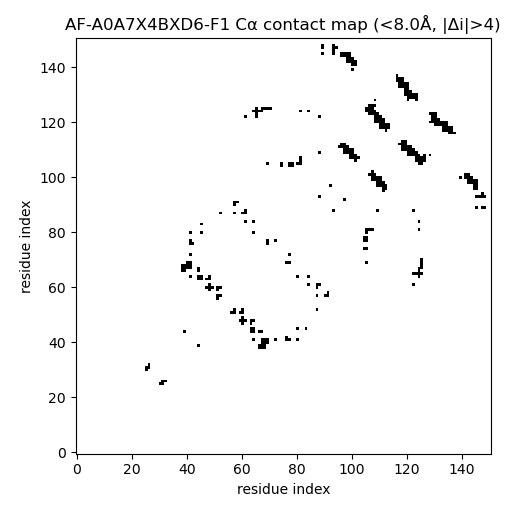.648 17.387 1.00 91.62 114 VAL A O 1
ATOM 896 N N . GLY A 1 115 ? -8.696 -1.961 17.698 1.00 82.12 115 GLY A N 1
ATOM 897 C CA . GLY A 1 115 ? -8.775 -1.987 19.155 1.00 82.12 115 GLY A CA 1
ATOM 898 C C . GLY A 1 115 ? -8.204 -0.730 19.806 1.00 82.12 115 GLY A C 1
ATOM 899 O O . GLY A 1 115 ? -7.921 0.282 19.151 1.00 82.12 115 GLY A O 1
ATOM 900 N N . ARG A 1 116 ? -8.003 -0.777 21.128 1.00 82.25 116 ARG A N 1
ATOM 901 C CA . ARG A 1 116 ? -7.344 0.310 21.868 1.00 82.25 116 ARG A CA 1
ATOM 902 C C . ARG A 1 116 ? -5.833 0.270 21.642 1.00 82.25 116 ARG A C 1
ATOM 904 O O . ARG A 1 116 ? -5.083 -0.256 22.451 1.00 82.25 116 ARG A O 1
ATOM 911 N N . GLY A 1 117 ? -5.399 0.897 20.552 1.00 82.88 117 GLY A N 1
ATOM 912 C CA . GLY A 1 117 ? -3.981 1.077 20.234 1.00 82.88 117 GLY A CA 1
ATOM 913 C C . GLY A 1 117 ? -3.415 0.082 19.225 1.00 82.88 117 GLY A C 1
ATOM 914 O O . GLY A 1 117 ? -2.247 0.228 18.866 1.00 82.88 117 GLY A O 1
ATOM 915 N N . ASP A 1 118 ? -4.234 -0.840 18.723 1.00 92.44 118 ASP A N 1
ATOM 916 C CA . ASP A 1 118 ? -3.861 -1.793 17.680 1.00 92.44 118 ASP A CA 1
ATOM 917 C C . ASP A 1 118 ? -4.417 -1.380 16.320 1.00 92.44 118 ASP A C 1
ATOM 919 O O . ASP A 1 118 ? -5.522 -0.836 16.203 1.00 92.44 118 ASP A O 1
ATOM 923 N N . LEU A 1 119 ? -3.604 -1.618 15.297 1.00 94.44 119 LEU A N 1
ATOM 924 C CA . LEU A 1 119 ? -3.866 -1.250 13.918 1.00 94.44 119 LEU A CA 1
ATOM 925 C C . LEU A 1 119 ? -3.697 -2.477 13.025 1.00 94.44 119 LEU A C 1
ATOM 927 O O . LEU A 1 119 ? -2.645 -3.113 13.045 1.00 94.44 119 LEU A O 1
ATOM 931 N N . GLU A 1 120 ? -4.704 -2.785 12.224 1.00 96.00 120 GLU A N 1
ATOM 932 C CA . GLU A 1 120 ? -4.658 -3.844 11.223 1.00 96.00 120 GLU A CA 1
ATOM 933 C C . GLU A 1 120 ? -4.256 -3.264 9.867 1.00 96.00 120 GLU A C 1
ATOM 935 O O . GLU A 1 120 ? -4.780 -2.244 9.423 1.00 96.00 120 GLU A O 1
ATOM 940 N N . VAL A 1 121 ? -3.311 -3.906 9.190 1.00 96.25 121 VAL A N 1
ATOM 941 C CA . VAL A 1 121 ? -2.943 -3.576 7.813 1.00 96.25 121 VAL A CA 1
ATOM 942 C C . VAL A 1 121 ? -4.099 -3.956 6.896 1.00 96.25 121 VAL A C 1
ATOM 944 O O . VAL A 1 121 ? -4.480 -5.118 6.842 1.00 96.25 121 VAL A O 1
ATOM 947 N N . VAL A 1 122 ? -4.605 -2.997 6.123 1.00 95.75 122 VAL A N 1
ATOM 948 C CA . VAL A 1 122 ? -5.64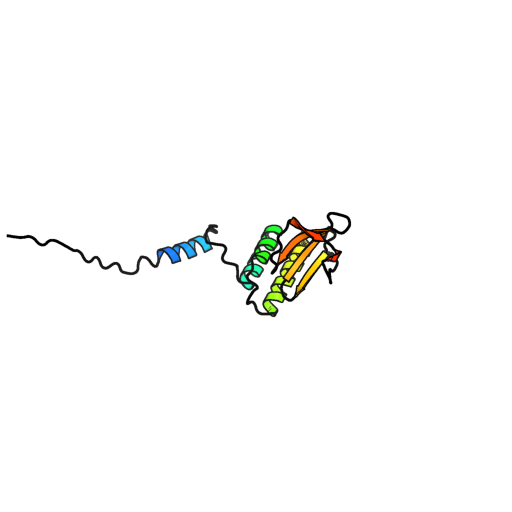7 -3.233 5.104 1.00 95.75 122 VAL A CA 1
ATOM 949 C C . VAL A 1 122 ? -5.091 -3.198 3.680 1.00 95.75 122 VAL A C 1
ATOM 951 O O . VAL A 1 122 ? -5.656 -3.796 2.770 1.00 95.75 122 VAL A O 1
ATOM 954 N N . ALA A 1 123 ? -3.960 -2.522 3.470 1.00 96.12 123 ALA A N 1
ATOM 955 C CA . ALA A 1 123 ? -3.214 -2.536 2.213 1.00 96.12 123 ALA A CA 1
ATOM 956 C C . ALA A 1 123 ? -1.752 -2.154 2.465 1.00 96.12 123 ALA A C 1
ATOM 958 O O . ALA A 1 123 ? -1.470 -1.352 3.355 1.00 96.12 123 ALA A O 1
ATOM 959 N N . ALA A 1 124 ? -0.819 -2.673 1.670 1.00 95.75 124 ALA A N 1
ATOM 960 C CA . ALA A 1 124 ? 0.591 -2.299 1.752 1.00 95.75 124 ALA A CA 1
ATOM 961 C C . ALA A 1 124 ? 1.278 -2.393 0.385 1.00 95.75 124 ALA A C 1
ATOM 963 O O . ALA A 1 124 ? 0.883 -3.203 -0.448 1.00 95.75 124 ALA A O 1
ATOM 964 N N . ILE A 1 125 ? 2.314 -1.579 0.181 1.00 94.94 125 ILE A N 1
ATOM 965 C CA . ILE A 1 125 ? 3.194 -1.593 -0.996 1.00 94.94 125 ILE A CA 1
ATOM 966 C C . ILE A 1 125 ? 4.654 -1.543 -0.557 1.00 94.94 125 ILE A C 1
ATOM 968 O O . ILE A 1 125 ? 4.987 -0.892 0.435 1.00 94.94 125 ILE A O 1
ATOM 972 N N . GLY A 1 126 ? 5.532 -2.245 -1.279 1.00 90.44 126 GLY A N 1
ATOM 973 C CA . GLY A 1 126 ? 6.982 -2.231 -1.035 1.00 90.44 126 GLY A CA 1
ATOM 974 C C . GLY A 1 126 ? 7.417 -2.760 0.342 1.00 90.44 126 GLY A C 1
ATOM 975 O O . GLY A 1 126 ? 8.574 -2.602 0.734 1.00 90.44 126 GLY A O 1
ATOM 976 N N . MET A 1 127 ? 6.503 -3.379 1.094 1.00 90.12 127 MET A N 1
ATOM 977 C CA . MET A 1 127 ? 6.721 -3.910 2.439 1.00 90.12 127 MET A CA 1
ATOM 978 C C . MET A 1 127 ? 6.458 -5.416 2.464 1.00 90.12 127 MET A C 1
ATOM 980 O O . MET A 1 127 ? 5.660 -5.934 1.693 1.00 90.12 127 MET A O 1
ATOM 984 N N . LYS A 1 128 ? 7.058 -6.125 3.429 1.00 88.88 128 LYS A N 1
ATOM 985 C CA . LYS A 1 128 ? 6.734 -7.540 3.708 1.00 88.88 128 LYS A CA 1
ATOM 986 C C . LYS A 1 128 ? 5.396 -7.725 4.440 1.00 88.88 128 LYS A C 1
ATOM 988 O O . LYS A 1 128 ? 5.078 -8.826 4.875 1.00 88.88 128 LYS A O 1
ATOM 993 N N . TRP A 1 129 ? 4.658 -6.644 4.687 1.00 92.00 129 TRP A N 1
ATOM 994 C CA . TRP A 1 129 ? 3.390 -6.702 5.407 1.00 92.00 129 TRP A CA 1
ATOM 995 C C . TRP A 1 129 ? 2.274 -7.081 4.444 1.00 92.00 129 TRP A C 1
ATOM 997 O O . TRP A 1 129 ? 2.276 -6.669 3.288 1.00 92.00 129 TRP A O 1
ATOM 1007 N N . ARG A 1 130 ? 1.327 -7.870 4.940 1.00 89.62 130 ARG A N 1
ATOM 1008 C CA . ARG A 1 130 ? 0.148 -8.300 4.197 1.00 89.62 130 ARG A CA 1
ATOM 1009 C C . ARG A 1 130 ? -1.107 -7.800 4.916 1.00 89.62 130 ARG A C 1
ATOM 1011 O O . ARG A 1 130 ? -1.029 -7.568 6.130 1.00 89.62 130 ARG A O 1
ATOM 1018 N N . PRO A 1 131 ? -2.227 -7.618 4.196 1.00 92.44 131 PRO A N 1
ATOM 1019 C CA . PRO A 1 131 ? -3.513 -7.358 4.826 1.00 92.44 131 PRO A CA 1
ATOM 1020 C C . PRO A 1 131 ? -3.819 -8.386 5.927 1.00 92.44 131 PRO A C 1
ATOM 1022 O O . PRO A 1 131 ? -3.432 -9.548 5.796 1.00 92.44 131 PRO A O 1
ATOM 1025 N N . GLY A 1 132 ? -4.436 -7.957 7.027 1.00 93.12 132 GLY A N 1
ATOM 1026 C CA . GLY A 1 132 ? -4.686 -8.792 8.210 1.00 93.12 132 GLY A CA 1
ATOM 1027 C C . GLY A 1 132 ? -3.588 -8.743 9.275 1.00 93.12 132 GLY A C 1
ATOM 1028 O O . GLY A 1 132 ? -3.798 -9.157 10.414 1.00 93.12 132 GLY A O 1
ATOM 1029 N N . LYS A 1 133 ? -2.398 -8.219 8.955 1.00 93.56 133 LYS A N 1
ATOM 1030 C CA . LYS A 1 133 ? -1.336 -8.075 9.957 1.00 93.56 133 LYS A CA 1
ATOM 1031 C C . LYS A 1 133 ? -1.707 -7.004 10.984 1.00 93.56 133 LYS A C 1
ATOM 1033 O O . LYS A 1 133 ? -1.887 -5.848 10.616 1.00 93.56 133 LYS A O 1
ATOM 1038 N N . VAL A 1 134 ? -1.683 -7.354 12.267 1.00 94.31 134 VAL A N 1
ATOM 1039 C CA . VAL A 1 134 ? -1.880 -6.401 13.369 1.00 94.31 134 VAL A CA 1
ATOM 1040 C C . VAL A 1 134 ? -0.539 -5.863 13.871 1.00 94.31 134 VAL A C 1
ATOM 1042 O O . VAL A 1 134 ? 0.438 -6.600 14.023 1.00 94.31 134 VAL A O 1
ATOM 1045 N N . VAL A 1 135 ? -0.481 -4.555 14.110 1.00 92.75 135 VAL A N 1
ATOM 1046 C CA . VAL A 1 135 ? 0.680 -3.841 14.646 1.00 92.75 135 VAL A CA 1
ATOM 1047 C C . VAL A 1 135 ? 0.250 -2.843 15.721 1.00 92.75 135 VAL A C 1
ATOM 1049 O O . VAL A 1 135 ? -0.793 -2.198 15.621 1.00 92.75 135 VAL A O 1
ATOM 1052 N N . SER A 1 136 ? 1.085 -2.666 16.745 1.00 91.25 136 SER A N 1
ATOM 1053 C CA . SER A 1 136 ? 0.816 -1.682 17.797 1.00 91.25 136 SER A CA 1
ATOM 1054 C C . SER A 1 136 ? 1.103 -0.268 17.297 1.00 91.25 136 SER A C 1
ATOM 1056 O O . SER A 1 136 ? 2.198 0.003 16.795 1.00 91.25 136 SER A O 1
ATOM 1058 N N . ARG A 1 137 ? 0.193 0.679 17.543 1.00 87.38 137 ARG A N 1
ATOM 1059 C CA . ARG A 1 137 ? 0.368 2.107 17.225 1.00 87.38 137 ARG A CA 1
ATOM 1060 C C . ARG A 1 137 ? 1.660 2.689 17.806 1.00 87.38 137 ARG A C 1
ATOM 1062 O O . ARG A 1 137 ? 2.279 3.540 17.175 1.00 87.38 137 ARG A O 1
ATOM 1069 N N . ARG A 1 138 ? 2.101 2.211 18.977 1.00 87.12 138 ARG A N 1
ATOM 1070 C CA . ARG A 1 138 ? 3.334 2.675 19.645 1.00 87.12 138 ARG A CA 1
ATOM 1071 C C . ARG A 1 138 ? 4.605 2.336 18.857 1.00 87.12 138 ARG A C 1
ATOM 1073 O O . ARG A 1 138 ? 5.597 3.048 18.978 1.00 87.12 138 ARG A O 1
ATOM 1080 N N . SER A 1 139 ? 4.570 1.284 18.036 1.00 84.69 139 SER A N 1
ATOM 1081 C CA . SER A 1 139 ? 5.702 0.871 17.192 1.00 84.69 139 SER A CA 1
ATOM 1082 C C . SER A 1 139 ? 5.837 1.679 15.894 1.00 84.69 139 SER A C 1
ATOM 1084 O O . SER A 1 139 ? 6.875 1.620 15.238 1.00 84.69 139 SER A O 1
ATOM 1086 N N . LEU A 1 140 ? 4.823 2.472 15.527 1.00 85.31 140 LEU A N 1
ATOM 1087 C CA . LEU A 1 140 ? 4.760 3.171 14.243 1.00 85.31 140 LEU A CA 1
ATOM 1088 C C . LEU A 1 140 ? 5.105 4.655 14.382 1.00 85.31 140 LEU A C 1
ATOM 1090 O O . LEU A 1 140 ? 4.234 5.529 14.392 1.00 85.31 140 LEU A O 1
ATOM 1094 N N . ARG A 1 141 ? 6.403 4.961 14.461 1.00 80.88 141 ARG A N 1
ATOM 1095 C CA . ARG A 1 141 ? 6.871 6.356 14.426 1.00 80.88 141 ARG A CA 1
ATOM 1096 C C . ARG A 1 141 ? 6.516 6.997 13.078 1.00 80.88 141 ARG A C 1
ATOM 1098 O O . ARG A 1 141 ? 6.800 6.426 12.033 1.00 80.88 141 ARG A O 1
ATOM 1105 N N . GLY A 1 142 ? 5.916 8.189 13.102 1.00 74.62 142 GLY A N 1
ATOM 1106 C CA . GLY A 1 142 ? 5.562 8.933 11.883 1.00 74.62 142 GLY A CA 1
ATOM 1107 C C . GLY A 1 142 ? 4.234 8.535 11.226 1.00 74.62 142 GLY A C 1
ATOM 1108 O O . GLY A 1 142 ? 3.980 8.943 10.095 1.00 74.62 142 GLY A O 1
ATOM 1109 N N . LEU A 1 143 ? 3.380 7.774 11.919 1.00 82.44 143 LEU A N 1
ATOM 1110 C CA . LEU A 1 143 ? 2.025 7.444 11.468 1.00 82.44 143 LEU A CA 1
ATOM 1111 C C . LEU A 1 143 ? 1.189 8.713 11.211 1.00 82.44 143 LEU A C 1
ATOM 1113 O O . LEU A 1 143 ? 1.077 9.571 12.089 1.00 82.44 143 LEU A O 1
ATOM 1117 N N . ARG A 1 144 ? 0.552 8.818 10.039 1.00 78.56 144 ARG A N 1
ATOM 1118 C CA . ARG A 1 144 ? -0.320 9.953 9.682 1.00 78.56 144 ARG A CA 1
ATOM 1119 C C . ARG A 1 144 ? -1.752 9.490 9.445 1.00 78.56 144 ARG A C 1
ATOM 1121 O O . ARG A 1 144 ? -1.980 8.425 8.890 1.00 78.56 144 ARG A O 1
ATOM 1128 N N . GLY A 1 145 ? -2.736 10.282 9.863 1.00 72.94 145 GLY A N 1
ATOM 1129 C CA . GLY A 1 145 ? -4.136 10.033 9.503 1.00 72.94 145 GLY A CA 1
ATOM 1130 C C . GLY A 1 145 ? -4.375 10.300 8.017 1.00 72.94 145 GLY A C 1
ATOM 1131 O O . GLY A 1 145 ? -3.904 11.308 7.485 1.00 72.94 145 GLY A O 1
ATOM 1132 N N . LEU A 1 146 ? -5.111 9.416 7.349 1.00 74.12 146 LEU A N 1
ATOM 1133 C CA . LEU A 1 146 ? -5.571 9.632 5.986 1.00 74.12 146 LEU A CA 1
ATOM 1134 C C . LEU A 1 146 ? -6.836 10.489 6.029 1.00 74.12 146 LEU A C 1
ATOM 1136 O O . LEU A 1 146 ? -7.874 10.056 6.521 1.00 74.12 146 LEU A O 1
ATOM 1140 N N . ARG A 1 147 ? -6.759 11.716 5.512 1.00 66.25 147 ARG A N 1
ATOM 1141 C CA . ARG A 1 147 ? -7.960 12.528 5.288 1.00 66.25 147 ARG A CA 1
ATOM 1142 C C . ARG A 1 147 ? -8.666 12.029 4.030 1.00 66.25 147 ARG A C 1
ATOM 1144 O O . ARG A 1 147 ? -8.012 11.821 3.002 1.00 66.25 147 ARG A O 1
ATOM 1151 N N . ALA A 1 148 ? -9.982 11.848 4.118 1.00 53.00 148 ALA A N 1
ATOM 1152 C CA . ALA A 1 148 ? -10.823 11.613 2.954 1.00 53.00 148 ALA A CA 1
ATOM 1153 C C . ALA A 1 148 ? -10.682 12.789 1.973 1.00 53.00 148 ALA A C 1
ATOM 1155 O O . ALA A 1 148 ? -10.544 13.941 2.391 1.00 53.00 148 ALA A O 1
ATOM 1156 N N . ARG A 1 149 ? -10.690 12.503 0.668 1.00 48.59 149 ARG A N 1
ATOM 1157 C CA . ARG A 1 149 ? -10.802 13.545 -0.358 1.00 48.59 149 ARG A CA 1
ATOM 1158 C C . ARG A 1 149 ? -12.299 13.858 -0.509 1.00 48.59 149 ARG A C 1
ATOM 1160 O O . ARG A 1 149 ? -13.056 12.890 -0.601 1.00 48.59 149 ARG A O 1
ATOM 1167 N N . PRO A 1 150 ? -12.740 15.131 -0.494 1.00 43.62 150 PRO A N 1
ATOM 1168 C CA . PRO A 1 150 ? -14.111 15.448 -0.880 1.00 43.62 150 PRO A CA 1
ATOM 1169 C C . PRO A 1 150 ? -14.328 14.909 -2.299 1.00 43.62 150 PRO A C 1
ATOM 1171 O O . PRO A 1 150 ? -13.442 15.056 -3.148 1.00 43.62 150 PRO A O 1
ATOM 1174 N N . VAL A 1 151 ? -15.424 14.172 -2.476 1.00 50.09 151 VAL A N 1
ATOM 1175 C CA . VAL A 1 151 ? -15.834 13.593 -3.763 1.00 50.09 151 VAL A CA 1
ATOM 1176 C C . VAL A 1 151 ? -16.316 14.710 -4.669 1.00 50.09 151 VAL A C 1
ATOM 1178 O O . VAL A 1 151 ? -17.058 15.573 -4.149 1.00 50.09 151 VAL A O 1
#

Mean predicted aligned error: 12.9 Å

Foldseek 3Di:
DDDDDDDDPPPPPDPVPVVVVVVVVCCVVVVDPDDPLPQAALVVLLVVLVVCVVVVNLVVNLVSLQSHPPPPDDLVSLVSSVVSNLVSCLVVQVVAWWKWAADDGSWIFIWGDDDDQKTFTCGIHPDPDDGRDIDGNVVGPPIGTDHRDDD